Protein AF-A0A6N8FMR8-F1 (afdb_monomer)

Radius of gyration: 14.0 Å; Cα contacts (8 Å, |Δi|>4): 52; chains: 1; bounding box: 29×29×44 Å

Secondary structure (DSSP, 8-state):
--PPTTSHHHHHHHHHHHHHHHHHH-TTS-HHHHHHHHHHHHHHHHHHT--S-HHHHHHHHHHHHHHHHHHHHS-------

Sequence (81 aa):
MTVLFGTIEYFENEIKEILTITMNQAEHLSKMDVIKTIYEGLKSEISNDFVCEESFRKDCLHNLDSAYERMMNLKCPQLIK

Mean predicted aligned error: 6.26 Å

Nearest PDB structures (foldseek):
  2gsv-assembly1_B  TM=8.686E-01  e=3.507E-02  Bacillus subtilis
  2js1-assembly1_A  TM=6.536E-01  e=4.744E-01  Bacillus subtilis
  7fik-assembly1_g  TM=4.546E-01  e=2.451E+00  Xenopus laevis
  5ok9-assembly1_A  TM=3.713E-01  e=6.791E+00  Homo sapiens

Foldseek 3Di:
DDDDPLALVNLLVVLVVQLVVVCVVDVPDDSLVSSVVSLVVVLCCLVPPDDDDPVSSVSSNVSSVVSSCCVVPPDPPDDDD

Structure (mmCIF, N/CA/C/O backbone):
data_AF-A0A6N8FMR8-F1
#
_entry.id   AF-A0A6N8FMR8-F1
#
loop_
_atom_site.group_PDB
_atom_site.id
_atom_site.type_symbol
_atom_site.label_atom_id
_atom_site.label_alt_id
_atom_site.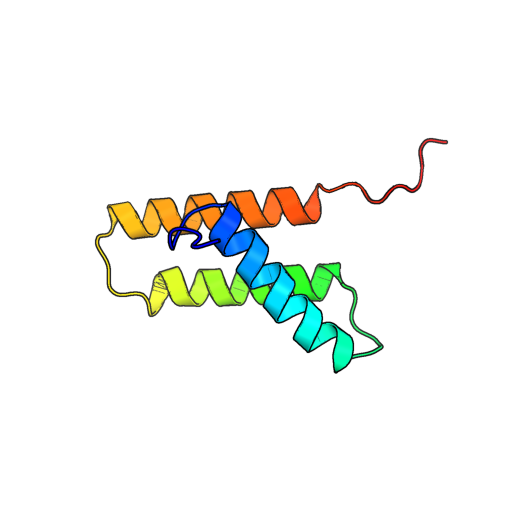label_comp_id
_atom_site.label_asym_id
_atom_site.label_entity_id
_atom_site.label_seq_id
_atom_site.pdbx_PDB_ins_code
_atom_site.Cartn_x
_atom_site.Cartn_y
_atom_site.Cartn_z
_atom_site.occupancy
_atom_site.B_iso_or_equiv
_atom_site.auth_seq_id
_atom_site.auth_comp_id
_atom_site.auth_asym_id
_atom_site.auth_atom_id
_atom_site.pdbx_PDB_model_num
ATOM 1 N N . MET A 1 1 ? 11.806 12.626 8.704 1.00 55.28 1 MET A N 1
ATOM 2 C CA . MET A 1 1 ? 10.407 12.846 9.126 1.00 55.28 1 MET A CA 1
ATOM 3 C C . MET A 1 1 ? 9.844 11.478 9.465 1.00 55.28 1 MET A C 1
ATOM 5 O O . MET A 1 1 ? 9.924 10.607 8.613 1.00 55.28 1 MET A O 1
ATOM 9 N N . THR A 1 2 ? 9.412 11.237 10.701 1.00 70.75 2 THR A N 1
ATOM 10 C CA . THR A 1 2 ? 8.816 9.946 11.083 1.00 70.75 2 THR A CA 1
ATOM 11 C C . THR A 1 2 ? 7.410 9.876 10.501 1.00 70.75 2 THR A C 1
ATOM 13 O O . THR A 1 2 ? 6.551 10.656 10.906 1.00 70.75 2 THR A O 1
ATOM 16 N N . VAL A 1 3 ? 7.191 8.998 9.524 1.00 77.94 3 VAL A N 1
ATOM 17 C CA . VAL A 1 3 ? 5.850 8.723 8.996 1.00 77.94 3 VAL A CA 1
ATOM 18 C C . VAL A 1 3 ? 5.240 7.608 9.836 1.00 77.94 3 VAL A C 1
ATOM 20 O O . VAL A 1 3 ? 5.926 6.640 10.163 1.00 77.94 3 VAL A O 1
ATOM 23 N N . LEU A 1 4 ? 3.987 7.779 10.253 1.00 89.88 4 LEU A N 1
ATOM 24 C CA . LEU A 1 4 ? 3.300 6.789 11.073 1.00 89.88 4 LEU A CA 1
ATOM 25 C C . LEU A 1 4 ? 3.014 5.547 10.225 1.00 89.88 4 LEU A C 1
ATOM 27 O O . LEU A 1 4 ? 2.465 5.657 9.132 1.00 89.88 4 LEU A O 1
ATOM 31 N N . PHE A 1 5 ? 3.378 4.376 10.742 1.00 91.56 5 PHE A N 1
ATOM 32 C CA . PHE A 1 5 ? 3.102 3.107 10.076 1.00 91.56 5 PHE A CA 1
ATOM 33 C C . PHE A 1 5 ? 1.610 2.975 9.741 1.00 91.56 5 PHE A C 1
ATOM 35 O O . PHE A 1 5 ? 0.747 3.294 10.562 1.00 91.56 5 PHE A O 1
ATOM 42 N N . GLY A 1 6 ? 1.317 2.484 8.539 1.00 92.88 6 GLY A N 1
ATOM 43 C CA . GLY A 1 6 ? -0.048 2.221 8.091 1.00 92.88 6 GLY A CA 1
ATOM 44 C C . GLY A 1 6 ? -0.792 3.429 7.513 1.00 92.88 6 GLY A C 1
ATOM 45 O O . GLY A 1 6 ? -1.931 3.262 7.078 1.00 92.88 6 GLY A O 1
ATOM 46 N N . THR A 1 7 ? -0.198 4.630 7.471 1.00 96.56 7 THR A N 1
ATOM 47 C CA . THR A 1 7 ? -0.794 5.761 6.735 1.00 96.56 7 THR A CA 1
ATOM 48 C C . THR A 1 7 ? -0.540 5.655 5.233 1.00 96.56 7 THR A C 1
ATOM 50 O O . THR A 1 7 ? 0.320 4.906 4.771 1.00 96.56 7 THR A O 1
ATOM 53 N N . ILE A 1 8 ? -1.272 6.447 4.448 1.00 96.69 8 ILE A N 1
ATOM 54 C CA . ILE A 1 8 ? -1.092 6.502 2.992 1.00 96.69 8 ILE A CA 1
ATOM 55 C C . ILE A 1 8 ? 0.338 6.936 2.643 1.00 96.69 8 ILE A C 1
ATOM 57 O O . ILE A 1 8 ? 0.988 6.319 1.806 1.00 96.69 8 ILE A O 1
ATOM 61 N N . GLU A 1 9 ? 0.862 7.960 3.319 1.00 95.50 9 GLU A N 1
ATOM 62 C CA . GLU A 1 9 ? 2.219 8.472 3.101 1.00 95.50 9 GLU A CA 1
ATOM 63 C C . GLU A 1 9 ? 3.288 7.432 3.445 1.00 95.50 9 GLU A C 1
ATOM 65 O O . GLU A 1 9 ? 4.338 7.403 2.804 1.00 95.50 9 GLU A O 1
ATOM 70 N N . TYR A 1 10 ? 3.029 6.582 4.447 1.00 96.56 10 TYR A N 1
ATOM 71 C CA . TYR A 1 10 ? 3.930 5.489 4.798 1.00 96.56 10 TYR A CA 1
ATOM 72 C C . TYR A 1 10 ? 4.037 4.511 3.628 1.00 96.56 10 TYR A C 1
ATOM 74 O O . TYR A 1 10 ? 5.136 4.271 3.133 1.00 96.56 10 TYR A O 1
ATOM 82 N N . PHE A 1 11 ? 2.900 4.037 3.115 1.00 97.25 11 PHE A N 1
ATOM 83 C CA . PHE A 1 11 ? 2.885 3.102 1.991 1.00 97.25 11 PHE A CA 1
ATOM 84 C C . PHE A 1 11 ? 3.418 3.714 0.694 1.00 97.25 11 PHE A C 1
ATOM 86 O O . PHE A 1 11 ? 4.135 3.045 -0.044 1.00 97.25 11 PHE A O 1
ATOM 93 N N . GLU A 1 12 ? 3.138 4.989 0.412 1.00 95.75 12 GLU A N 1
ATOM 94 C CA . GLU A 1 12 ? 3.735 5.665 -0.743 1.00 95.75 12 GLU A CA 1
ATOM 95 C C . GLU A 1 12 ? 5.266 5.701 -0.662 1.00 95.75 12 GLU A C 1
ATOM 97 O O . GLU A 1 12 ? 5.936 5.555 -1.685 1.00 95.75 12 GLU A O 1
ATOM 102 N N . ASN A 1 13 ? 5.827 5.935 0.527 1.00 95.25 13 ASN A N 1
ATOM 103 C CA . ASN A 1 13 ? 7.274 5.945 0.716 1.00 95.25 13 ASN A CA 1
ATOM 104 C C . ASN A 1 13 ? 7.857 4.539 0.598 1.00 95.25 13 ASN A C 1
ATOM 106 O O . ASN A 1 13 ? 8.815 4.368 -0.148 1.00 95.25 13 ASN A O 1
ATOM 110 N N . GLU A 1 14 ? 7.232 3.545 1.227 1.00 95.81 14 GLU A N 1
ATOM 111 C CA . GLU A 1 14 ? 7.649 2.143 1.144 1.00 95.81 14 GLU A CA 1
ATOM 112 C C . GLU A 1 14 ? 7.706 1.672 -0.321 1.00 95.81 14 GLU A C 1
ATOM 114 O O . GLU A 1 14 ? 8.730 1.180 -0.796 1.00 95.81 14 GLU A O 1
ATOM 119 N N . ILE A 1 15 ? 6.645 1.931 -1.099 1.00 95.75 15 ILE A N 1
ATOM 120 C CA . ILE A 1 15 ? 6.613 1.568 -2.521 1.00 95.75 15 ILE A CA 1
ATOM 121 C C . ILE A 1 15 ? 7.697 2.322 -3.303 1.00 95.75 15 ILE A C 1
ATOM 123 O O . ILE A 1 15 ? 8.348 1.726 -4.159 1.00 95.75 15 ILE A O 1
ATOM 127 N N . LYS A 1 16 ? 7.923 3.619 -3.038 1.00 94.75 16 LYS A N 1
ATOM 128 C CA . LYS A 1 16 ? 8.981 4.406 -3.709 1.00 94.75 16 LYS A CA 1
ATOM 129 C C . LYS A 1 16 ? 10.379 3.877 -3.391 1.00 94.75 16 LYS A C 1
ATOM 131 O O . LYS A 1 16 ? 11.220 3.832 -4.293 1.00 94.75 16 LYS A O 1
ATOM 136 N N . GLU A 1 17 ? 10.635 3.500 -2.145 1.00 94.50 17 GLU A N 1
ATOM 137 C CA . GLU A 1 17 ? 11.920 2.962 -1.701 1.00 94.50 17 GLU A CA 1
ATOM 138 C C . GLU A 1 17 ? 12.205 1.619 -2.376 1.00 94.50 17 GLU A C 1
ATOM 140 O O . GLU A 1 17 ? 13.228 1.484 -3.056 1.00 94.50 17 GLU A O 1
ATOM 145 N N . ILE A 1 18 ? 11.260 0.676 -2.310 1.00 94.62 18 ILE A N 1
ATOM 146 C CA . ILE A 1 18 ? 11.397 -0.636 -2.955 1.00 94.62 18 ILE A CA 1
ATOM 147 C C . ILE A 1 18 ? 11.536 -0.472 -4.473 1.00 94.62 18 ILE A C 1
ATOM 149 O O . ILE A 1 18 ? 12.446 -1.039 -5.077 1.00 94.62 18 ILE A O 1
ATOM 153 N N . LEU A 1 19 ? 10.708 0.374 -5.096 1.00 93.62 19 LEU A N 1
ATOM 154 C CA . LEU A 1 19 ? 10.774 0.648 -6.532 1.00 93.62 19 LEU A CA 1
ATOM 155 C C . LEU A 1 19 ? 12.145 1.181 -6.954 1.00 93.62 19 LEU A C 1
ATOM 157 O O . LEU A 1 19 ? 12.669 0.764 -7.986 1.00 93.62 19 LEU A O 1
ATOM 161 N N . THR A 1 20 ? 12.727 2.094 -6.175 1.00 91.75 20 THR A N 1
ATOM 162 C CA . THR A 1 20 ? 14.052 2.663 -6.460 1.00 91.75 20 THR A CA 1
ATOM 163 C C . THR A 1 20 ? 15.121 1.574 -6.444 1.00 91.75 20 THR A C 1
ATOM 165 O O . THR A 1 20 ? 15.956 1.516 -7.345 1.00 91.75 20 THR A O 1
ATOM 168 N N . ILE A 1 21 ? 15.068 0.672 -5.462 1.00 90.88 21 ILE A N 1
ATOM 169 C CA . ILE A 1 21 ? 15.993 -0.461 -5.360 1.00 90.88 21 ILE A CA 1
ATOM 170 C C . ILE A 1 21 ? 15.818 -1.406 -6.555 1.00 90.88 21 ILE A C 1
ATOM 172 O O . ILE A 1 21 ? 16.803 -1.752 -7.207 1.00 90.88 21 ILE A O 1
ATOM 176 N N . THR A 1 22 ? 14.580 -1.784 -6.884 1.00 88.69 22 THR A N 1
ATOM 177 C CA . THR A 1 22 ? 14.289 -2.726 -7.974 1.00 88.69 22 THR A CA 1
ATOM 178 C C . THR A 1 22 ? 14.670 -2.165 -9.344 1.00 88.69 22 THR A C 1
ATOM 180 O O . THR A 1 22 ? 15.288 -2.867 -10.140 1.00 88.69 22 THR A O 1
ATOM 183 N N . MET A 1 23 ? 14.356 -0.898 -9.628 1.00 87.31 23 MET A N 1
ATOM 184 C CA . MET A 1 23 ? 14.691 -0.260 -10.910 1.00 87.31 23 MET A CA 1
ATOM 185 C C . MET A 1 23 ? 16.202 -0.110 -11.113 1.00 87.31 23 MET A C 1
ATOM 187 O O . MET A 1 23 ? 16.674 -0.240 -12.237 1.00 87.31 23 MET A O 1
ATOM 191 N N . ASN A 1 24 ? 16.975 0.096 -10.041 1.00 85.19 24 ASN A N 1
ATOM 192 C CA . ASN A 1 24 ? 18.439 0.137 -10.121 1.00 85.19 24 ASN A CA 1
ATOM 193 C C . ASN A 1 24 ? 19.064 -1.231 -10.452 1.00 85.19 24 ASN A C 1
ATOM 195 O O . ASN A 1 24 ? 20.224 -1.290 -10.851 1.00 85.19 24 ASN A O 1
ATOM 199 N N . GLN A 1 25 ? 18.324 -2.326 -10.257 1.00 82.75 25 GLN A N 1
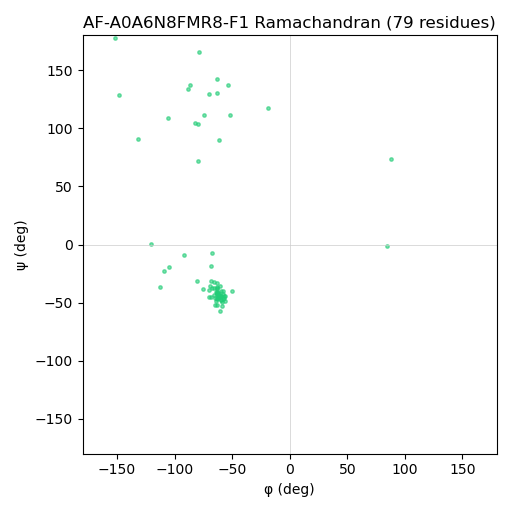ATOM 200 C CA . GLN A 1 25 ? 18.795 -3.697 -10.480 1.00 82.75 25 GLN A CA 1
ATOM 201 C C . GLN A 1 25 ? 18.234 -4.322 -11.766 1.00 82.75 25 GLN A C 1
ATOM 203 O O . GLN A 1 25 ? 18.798 -5.296 -12.262 1.00 82.75 25 GLN A O 1
ATOM 208 N N . ALA A 1 26 ? 17.136 -3.787 -12.306 1.00 76.31 26 ALA A N 1
ATOM 209 C CA . ALA A 1 26 ? 16.405 -4.371 -13.425 1.00 76.31 26 ALA A CA 1
ATOM 210 C C . ALA A 1 26 ? 16.097 -3.327 -14.513 1.00 76.31 26 ALA A C 1
ATOM 212 O O . ALA A 1 26 ? 15.039 -2.700 -14.514 1.00 76.31 26 ALA A O 1
ATOM 213 N N . GLU A 1 27 ? 17.000 -3.196 -15.489 1.00 70.31 27 GLU A N 1
ATOM 214 C CA . GLU A 1 27 ? 16.938 -2.191 -16.570 1.00 70.31 27 GLU A CA 1
ATOM 215 C C . GLU A 1 27 ? 15.779 -2.378 -17.577 1.00 70.31 27 GLU A C 1
ATOM 217 O O . GLU A 1 27 ? 15.562 -1.526 -18.439 1.00 70.31 27 GLU A O 1
ATOM 222 N N . HIS A 1 28 ? 15.017 -3.476 -17.499 1.00 77.44 28 HIS A N 1
ATOM 223 C CA . HIS A 1 28 ? 14.003 -3.835 -18.506 1.00 77.44 28 HIS A CA 1
ATOM 224 C C . HIS A 1 28 ? 12.572 -3.955 -17.976 1.00 77.44 28 HIS A C 1
ATOM 226 O O . HIS A 1 28 ? 11.664 -4.266 -18.748 1.00 77.44 28 HIS A O 1
ATOM 232 N N . LEU A 1 29 ? 12.340 -3.725 -16.683 1.00 82.88 29 LEU A N 1
ATOM 233 C CA . LEU A 1 29 ? 10.994 -3.820 -16.125 1.00 82.88 29 LEU A CA 1
ATOM 234 C C . LEU A 1 29 ? 10.243 -2.496 -16.269 1.00 82.88 29 LEU A C 1
ATOM 236 O O . LEU A 1 29 ? 10.772 -1.418 -16.003 1.00 82.88 29 LEU A O 1
ATOM 240 N N . SER A 1 30 ? 8.970 -2.580 -16.653 1.00 89.75 30 SER A N 1
ATOM 241 C CA . SER A 1 30 ? 8.073 -1.429 -16.608 1.00 89.75 30 SER A CA 1
ATOM 242 C C . SER A 1 30 ? 7.905 -0.971 -15.163 1.00 89.75 30 SER A C 1
ATOM 244 O O . SER A 1 30 ? 7.556 -1.760 -14.282 1.00 89.75 30 SER A O 1
ATOM 246 N N . LYS A 1 31 ? 8.072 0.333 -14.929 1.00 89.75 31 LYS A N 1
ATOM 247 C CA . LYS A 1 31 ? 7.828 0.960 -13.624 1.00 89.75 31 LYS A CA 1
ATOM 248 C C . LYS A 1 31 ? 6.457 0.574 -13.054 1.00 89.75 31 LYS A C 1
ATOM 250 O O . LYS A 1 31 ? 6.342 0.323 -11.860 1.00 89.75 31 LYS A O 1
ATOM 255 N N . MET A 1 32 ? 5.432 0.514 -13.903 1.00 91.19 32 MET A N 1
ATOM 256 C CA . MET A 1 32 ? 4.056 0.221 -13.487 1.00 91.19 32 MET A CA 1
ATOM 257 C C . MET A 1 32 ? 3.888 -1.233 -13.041 1.00 91.19 32 MET A C 1
ATOM 259 O O . MET A 1 32 ? 3.226 -1.490 -12.036 1.00 91.19 32 MET A O 1
ATOM 263 N N . ASP A 1 33 ? 4.532 -2.171 -13.738 1.00 91.69 33 ASP A N 1
ATOM 264 C CA . ASP A 1 33 ? 4.484 -3.593 -13.382 1.00 91.69 33 ASP A CA 1
ATOM 265 C C . ASP A 1 33 ? 5.204 -3.846 -12.053 1.00 91.69 33 ASP A C 1
ATOM 267 O O . ASP A 1 33 ? 4.728 -4.613 -11.213 1.00 91.69 33 ASP A O 1
ATOM 271 N N . VAL A 1 34 ? 6.309 -3.135 -11.814 1.00 93.44 34 VAL A N 1
ATOM 272 C CA . VAL A 1 34 ? 7.030 -3.212 -10.539 1.00 93.44 34 VAL A CA 1
ATOM 273 C C . VAL A 1 34 ? 6.223 -2.594 -9.404 1.00 93.44 34 VAL A C 1
ATOM 275 O O . VAL A 1 34 ? 6.084 -3.232 -8.367 1.00 93.44 34 VAL A O 1
ATOM 278 N N . ILE A 1 35 ? 5.613 -1.419 -9.596 1.00 94.94 35 ILE A N 1
ATOM 279 C CA . ILE A 1 35 ? 4.719 -0.824 -8.584 1.00 94.94 35 ILE A CA 1
ATOM 280 C C . ILE A 1 35 ? 3.587 -1.791 -8.227 1.00 94.94 35 ILE A C 1
ATOM 282 O O . ILE A 1 35 ? 3.298 -1.985 -7.049 1.00 94.94 35 ILE A O 1
ATOM 286 N N . LYS A 1 36 ? 2.971 -2.430 -9.229 1.00 95.38 36 LYS A N 1
ATOM 287 C CA . LYS A 1 36 ? 1.920 -3.425 -9.002 1.00 95.38 36 LYS A CA 1
ATOM 288 C C . LYS A 1 36 ? 2.433 -4.623 -8.199 1.00 95.38 36 LYS A C 1
ATOM 290 O O . LYS A 1 36 ? 1.779 -5.027 -7.245 1.00 95.38 36 LYS A O 1
ATOM 295 N N . THR A 1 37 ? 3.605 -5.147 -8.551 1.00 95.44 37 THR A N 1
ATOM 296 C CA . THR A 1 37 ? 4.226 -6.278 -7.844 1.00 95.44 37 THR A CA 1
ATOM 297 C C . THR A 1 37 ? 4.498 -5.940 -6.378 1.00 95.44 37 THR A C 1
ATOM 299 O O . 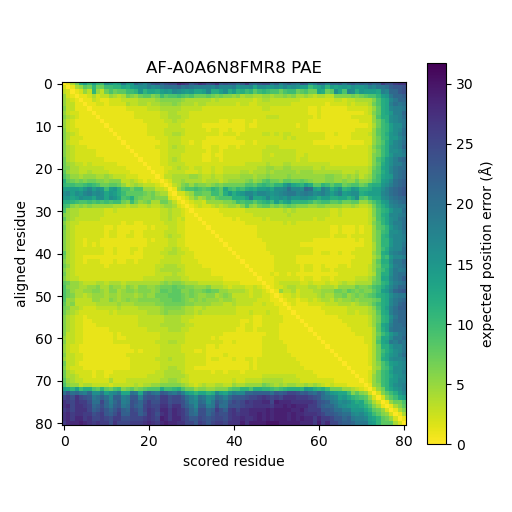THR A 1 37 ? 4.180 -6.727 -5.491 1.00 95.44 37 THR A O 1
ATOM 302 N N . ILE A 1 38 ? 5.038 -4.747 -6.111 1.00 96.56 38 ILE A N 1
ATOM 303 C CA . ILE A 1 38 ? 5.304 -4.276 -4.747 1.00 96.56 38 ILE A CA 1
ATOM 304 C C . ILE A 1 38 ? 3.997 -4.157 -3.958 1.00 96.56 38 ILE A C 1
ATOM 306 O O . ILE A 1 38 ? 3.908 -4.642 -2.834 1.00 96.56 38 ILE A O 1
ATOM 310 N N . TYR A 1 39 ? 2.969 -3.554 -4.559 1.00 97.69 39 TYR A N 1
ATOM 311 C CA . TYR A 1 39 ? 1.647 -3.432 -3.950 1.00 97.69 39 TYR A CA 1
ATOM 312 C C . TYR A 1 39 ? 1.043 -4.797 -3.585 1.00 97.69 39 TYR A C 1
ATOM 314 O O . TYR A 1 39 ? 0.566 -4.972 -2.466 1.00 97.69 39 TYR A O 1
ATOM 322 N N . GLU A 1 40 ? 1.086 -5.775 -4.495 1.00 97.81 40 GLU A N 1
ATOM 323 C CA . GLU A 1 40 ? 0.568 -7.126 -4.240 1.00 97.81 40 GLU A CA 1
ATOM 324 C C . GLU A 1 40 ? 1.344 -7.831 -3.116 1.00 97.81 40 GLU A C 1
ATOM 326 O O . GLU A 1 40 ? 0.729 -8.491 -2.274 1.00 97.81 40 GLU A O 1
ATOM 331 N N . GLY A 1 41 ? 2.665 -7.633 -3.054 1.00 97.69 41 GLY A N 1
ATOM 332 C CA . GLY A 1 41 ? 3.516 -8.117 -1.966 1.00 97.69 41 GLY A CA 1
ATOM 333 C C . GLY A 1 41 ? 3.108 -7.543 -0.610 1.00 97.69 41 GLY A C 1
ATOM 334 O O . GLY A 1 41 ? 2.719 -8.295 0.283 1.00 97.69 41 GLY A O 1
ATOM 335 N N . LEU A 1 42 ? 3.080 -6.212 -0.487 1.00 97.56 42 LEU A N 1
ATOM 336 C CA . LEU A 1 42 ? 2.673 -5.525 0.746 1.00 97.56 42 LEU A CA 1
ATOM 337 C C . LEU A 1 42 ? 1.250 -5.912 1.173 1.00 97.56 42 LEU A C 1
ATOM 339 O O . LEU A 1 42 ? 0.976 -6.131 2.353 1.00 97.56 42 LEU A O 1
ATOM 343 N N . LYS A 1 43 ? 0.326 -6.046 0.214 1.00 97.88 43 LYS A N 1
ATOM 344 C CA . LYS A 1 43 ? -1.051 -6.473 0.486 1.00 97.88 43 LYS A CA 1
ATOM 345 C C . LYS A 1 43 ? -1.102 -7.886 1.057 1.00 97.88 43 LYS A C 1
ATOM 347 O O . LYS A 1 43 ? -1.878 -8.138 1.984 1.00 97.88 43 LYS A O 1
ATOM 352 N N . SER A 1 44 ? -0.296 -8.798 0.516 1.00 97.69 44 SER A N 1
ATOM 353 C CA . SER A 1 44 ? -0.173 -10.161 1.029 1.00 97.69 44 SER A CA 1
ATOM 354 C C . SER A 1 44 ? 0.388 -10.173 2.450 1.00 97.69 44 SER A C 1
ATOM 356 O O . SER A 1 44 ? -0.204 -10.813 3.317 1.00 97.69 44 SER A O 1
ATOM 358 N N 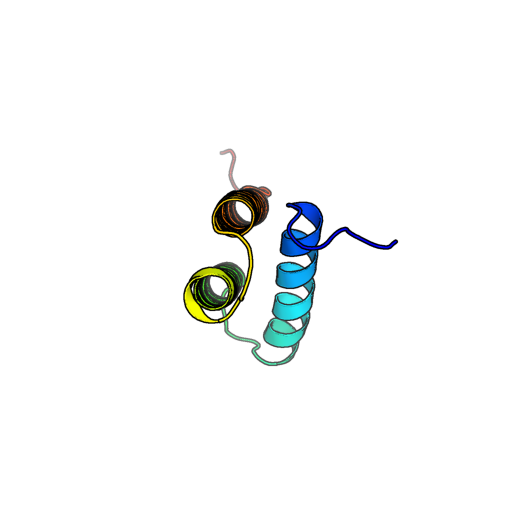. GLU A 1 45 ? 1.457 -9.422 2.714 1.00 96.19 45 GLU A N 1
ATOM 359 C CA . GLU A 1 45 ? 2.080 -9.330 4.041 1.00 96.19 45 GLU A CA 1
ATOM 360 C C . GLU A 1 45 ? 1.095 -8.796 5.092 1.00 96.19 45 GLU A C 1
ATOM 362 O O . GLU A 1 45 ? 0.900 -9.409 6.142 1.00 96.19 45 GLU A O 1
ATOM 367 N N . ILE A 1 46 ? 0.382 -7.705 4.790 1.00 96.56 46 ILE A N 1
ATOM 368 C CA . ILE A 1 46 ? -0.624 -7.131 5.701 1.00 96.56 46 ILE A CA 1
ATOM 369 C C . ILE A 1 46 ? -1.778 -8.113 5.953 1.00 96.56 46 ILE A C 1
ATOM 371 O O . ILE A 1 46 ? -2.327 -8.165 7.056 1.00 96.56 46 ILE A O 1
ATOM 375 N N . SER A 1 47 ? -2.176 -8.883 4.938 1.00 95.12 47 SER A N 1
ATOM 376 C CA . SER A 1 47 ? -3.315 -9.801 5.042 1.00 95.12 47 SER A CA 1
ATOM 377 C C . SER A 1 47 ? -2.985 -11.061 5.839 1.00 95.12 47 SER A C 1
ATOM 379 O O . SER A 1 47 ? -3.837 -11.540 6.592 1.00 95.12 47 SER A O 1
ATOM 381 N N . ASN A 1 48 ? -1.773 -11.589 5.665 1.00 93.50 48 ASN A N 1
ATOM 382 C CA . ASN A 1 48 ? -1.420 -12.941 6.093 1.00 93.50 48 ASN A CA 1
ATOM 383 C C . ASN A 1 48 ? -0.402 -12.974 7.239 1.00 93.50 48 ASN A C 1
ATOM 385 O O . ASN A 1 48 ? -0.530 -13.817 8.124 1.00 93.50 48 ASN A O 1
ATOM 389 N N . ASP A 1 49 ? 0.559 -12.049 7.252 1.00 92.94 49 ASP A N 1
ATOM 390 C CA . ASP A 1 49 ? 1.729 -12.115 8.138 1.00 92.94 49 ASP A CA 1
ATOM 391 C C . ASP A 1 49 ? 1.692 -11.049 9.246 1.00 92.94 49 ASP A C 1
ATOM 393 O O . ASP A 1 49 ? 2.298 -11.210 10.309 1.00 92.94 49 ASP A O 1
ATOM 397 N N . PHE A 1 50 ? 0.943 -9.963 9.040 1.00 88.94 50 PHE A N 1
ATOM 398 C CA . PHE A 1 50 ? 0.852 -8.865 9.995 1.00 88.94 50 PHE A CA 1
ATOM 399 C C . PHE A 1 50 ? -0.152 -9.146 11.127 1.00 88.94 50 PHE A C 1
ATOM 401 O O . PHE A 1 50 ? -1.374 -9.045 10.969 1.00 88.94 50 PHE A O 1
ATOM 408 N N . VAL A 1 51 ? 0.376 -9.465 12.313 1.00 92.50 51 VAL A N 1
ATOM 409 C CA . VAL A 1 51 ? -0.415 -9.702 13.530 1.00 92.50 51 VAL A CA 1
ATOM 410 C C . VAL A 1 51 ? -0.828 -8.370 14.159 1.00 92.50 51 VAL A C 1
ATOM 412 O O . VAL A 1 51 ? -0.035 -7.703 14.820 1.00 92.50 51 VAL A O 1
ATOM 415 N N . CYS A 1 52 ? -2.090 -7.988 13.973 1.00 92.25 52 CYS A N 1
ATOM 416 C CA . CYS A 1 52 ? -2.679 -6.772 14.532 1.00 92.25 52 CYS A CA 1
ATOM 417 C C . CYS A 1 52 ? -4.192 -6.932 14.749 1.00 92.25 52 CYS A C 1
ATOM 419 O O . CYS A 1 52 ? -4.781 -7.965 14.417 1.00 92.25 52 CYS A O 1
ATOM 421 N N . GLU A 1 53 ? -4.832 -5.903 15.306 1.00 95.88 53 GLU A N 1
ATOM 422 C CA . GLU A 1 53 ? -6.291 -5.852 15.372 1.00 95.88 53 GLU A CA 1
ATOM 423 C C . GLU A 1 53 ? -6.907 -5.813 13.968 1.00 95.88 53 GLU A C 1
ATOM 425 O O . GLU A 1 53 ? -6.405 -5.153 13.057 1.00 95.88 53 GLU A O 1
ATOM 430 N N . GLU A 1 54 ? -8.037 -6.499 13.789 1.00 94.69 54 GLU A N 1
ATOM 431 C CA . GLU A 1 54 ? -8.690 -6.605 12.482 1.00 94.69 54 GLU A CA 1
ATOM 432 C C . GLU A 1 54 ? -9.110 -5.239 11.914 1.00 94.69 54 GLU A C 1
ATOM 434 O O . GLU A 1 54 ? -9.030 -5.031 10.703 1.00 94.69 54 GLU A O 1
ATOM 439 N N . SER A 1 55 ? -9.539 -4.312 12.775 1.00 96.06 55 SER A N 1
ATOM 440 C CA . SER A 1 55 ? -9.848 -2.921 12.419 1.00 96.06 55 SER A CA 1
ATOM 441 C C . SER A 1 55 ? -8.630 -2.229 11.812 1.00 96.06 55 SER A C 1
ATOM 443 O O . SER A 1 55 ? -8.691 -1.751 10.683 1.00 96.06 55 SER A O 1
ATOM 445 N N . PHE A 1 56 ? -7.500 -2.275 12.513 1.00 95.81 56 PHE A N 1
ATOM 446 C CA . PHE A 1 56 ? -6.260 -1.661 12.058 1.00 95.81 56 PHE A CA 1
ATOM 447 C C . PHE A 1 56 ? -5.735 -2.296 10.765 1.00 95.81 56 PHE A C 1
ATOM 449 O O . PHE A 1 56 ? -5.264 -1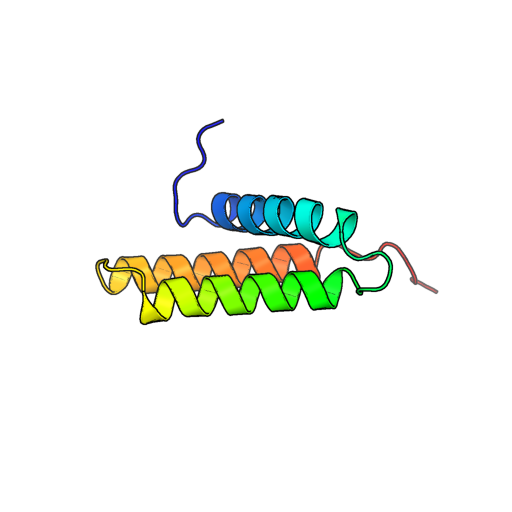.592 9.873 1.00 95.81 56 PHE A O 1
ATOM 456 N N . ARG A 1 57 ? -5.874 -3.619 10.607 1.00 97.00 57 ARG A N 1
ATOM 457 C CA . ARG A 1 57 ? -5.541 -4.306 9.350 1.00 97.00 57 ARG A CA 1
ATOM 458 C C . ARG A 1 57 ? -6.367 -3.787 8.175 1.00 97.00 57 ARG A C 1
ATOM 460 O O . ARG A 1 57 ? -5.818 -3.568 7.098 1.00 97.00 57 ARG A O 1
ATOM 467 N N . LYS A 1 58 ? -7.678 -3.596 8.368 1.00 96.88 58 LYS A N 1
ATOM 468 C CA . LYS A 1 58 ? -8.569 -3.045 7.333 1.00 96.88 58 LYS A CA 1
ATOM 469 C C . LYS A 1 58 ? -8.158 -1.625 6.955 1.00 96.88 58 LYS A C 1
ATOM 471 O O . LYS A 1 58 ? -8.090 -1.331 5.764 1.00 96.88 58 LYS A O 1
ATOM 476 N N . ASP A 1 59 ? -7.814 -0.800 7.940 1.00 97.44 59 ASP A N 1
ATOM 477 C CA . ASP A 1 59 ? -7.319 0.558 7.702 1.00 97.44 59 ASP A CA 1
ATOM 478 C C . ASP A 1 59 ? -6.001 0.544 6.915 1.00 97.44 59 ASP A C 1
ATOM 480 O O . ASP A 1 59 ? -5.854 1.283 5.943 1.00 97.44 59 ASP A O 1
ATOM 484 N N . CYS A 1 60 ? -5.068 -0.348 7.263 1.00 97.81 60 CYS A N 1
ATOM 485 C CA . CYS A 1 60 ? -3.813 -0.519 6.529 1.00 97.81 60 CYS A CA 1
ATOM 486 C C . CYS A 1 60 ? -4.054 -0.911 5.067 1.00 97.81 60 CYS A C 1
ATOM 488 O O . CYS A 1 60 ? -3.477 -0.304 4.170 1.00 97.81 60 CYS A O 1
ATOM 490 N N . LEU A 1 61 ? -4.925 -1.892 4.810 1.00 98.00 61 LEU A N 1
ATOM 491 C CA . LEU A 1 61 ? -5.252 -2.323 3.447 1.00 98.00 61 LEU A CA 1
ATOM 492 C C . LEU A 1 61 ? -5.908 -1.197 2.639 1.00 98.00 61 LEU A C 1
ATOM 494 O O . LEU A 1 61 ? -5.535 -0.972 1.491 1.00 98.00 61 LEU A O 1
ATOM 498 N N . HIS A 1 62 ? -6.832 -0.451 3.247 1.00 98.06 62 HIS A N 1
ATOM 499 C CA . HIS A 1 62 ? -7.477 0.691 2.602 1.00 98.06 62 HIS A CA 1
ATOM 500 C C . HIS A 1 62 ? -6.482 1.814 2.267 1.00 98.06 62 HIS A C 1
ATOM 502 O O . HIS A 1 62 ? -6.517 2.394 1.177 1.00 98.06 62 HIS A O 1
ATOM 508 N N . ASN A 1 63 ? -5.567 2.108 3.190 1.00 98.06 63 ASN A N 1
ATOM 509 C CA . ASN A 1 63 ? -4.539 3.120 2.988 1.00 98.06 63 ASN A CA 1
ATOM 510 C C . ASN A 1 63 ? -3.504 2.681 1.944 1.00 98.06 63 ASN A C 1
ATOM 512 O O . ASN A 1 63 ? -3.057 3.515 1.157 1.00 98.06 63 ASN A O 1
ATOM 516 N N . LEU A 1 64 ? -3.163 1.390 1.887 1.00 98.19 64 LEU A N 1
ATOM 517 C CA . LEU A 1 64 ? -2.306 0.822 0.847 1.00 98.19 64 LEU A CA 1
ATOM 518 C C . LEU A 1 64 ? -2.970 0.907 -0.536 1.00 98.19 64 LEU A C 1
ATOM 520 O O . LEU A 1 64 ? -2.323 1.344 -1.486 1.00 98.19 64 LEU A O 1
ATOM 524 N N . ASP A 1 65 ? -4.254 0.549 -0.648 1.00 97.81 65 ASP A N 1
ATOM 525 C CA . ASP A 1 65 ? -5.025 0.690 -1.892 1.00 97.81 65 ASP A CA 1
ATOM 526 C C . ASP A 1 65 ? -5.019 2.158 -2.364 1.00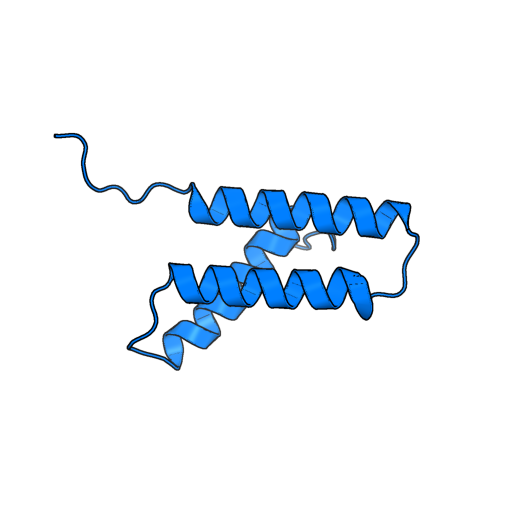 97.81 65 ASP A C 1
ATOM 528 O O . ASP A 1 65 ? -4.697 2.450 -3.516 1.00 97.81 65 ASP A O 1
ATOM 532 N N . SER A 1 66 ? -5.253 3.099 -1.444 1.00 97.44 66 SER A N 1
ATOM 533 C CA . SER A 1 66 ? -5.210 4.540 -1.731 1.00 97.44 66 SER A CA 1
ATOM 534 C C . SER A 1 66 ? -3.821 5.025 -2.167 1.00 97.44 66 SER A C 1
ATOM 536 O O . SER A 1 66 ? -3.708 5.847 -3.080 1.00 97.44 66 SER A O 1
ATOM 538 N N . ALA A 1 67 ? -2.751 4.538 -1.530 1.00 96.75 67 ALA A N 1
ATOM 539 C CA . ALA A 1 67 ? -1.375 4.860 -1.906 1.00 96.75 67 ALA A CA 1
ATOM 540 C C . ALA A 1 67 ? -1.055 4.354 -3.319 1.00 96.75 67 ALA A C 1
ATOM 542 O O . ALA A 1 67 ? -0.534 5.104 -4.148 1.00 96.75 67 ALA A O 1
ATOM 543 N N . TYR A 1 68 ? -1.428 3.107 -3.617 1.00 96.62 68 TYR A N 1
ATOM 544 C CA . TYR A 1 68 ? -1.263 2.513 -4.939 1.00 96.62 68 TYR A CA 1
ATOM 545 C C . TYR A 1 68 ? -2.005 3.316 -6.009 1.00 96.62 68 TYR A C 1
ATOM 547 O O . TYR A 1 68 ? -1.401 3.718 -7.003 1.00 96.62 68 TYR A O 1
ATOM 555 N N . GLU A 1 69 ? -3.279 3.644 -5.784 1.00 95.06 69 GLU A N 1
ATOM 556 C CA . GLU A 1 69 ? -4.057 4.470 -6.708 1.00 95.06 69 GLU A CA 1
ATOM 557 C C . GLU A 1 69 ? -3.401 5.828 -6.961 1.00 95.06 69 GLU A C 1
ATOM 559 O O . GLU A 1 69 ? -3.297 6.251 -8.112 1.00 95.06 69 GLU A O 1
ATOM 564 N N . ARG A 1 70 ? -2.909 6.515 -5.923 1.00 93.69 70 ARG A N 1
ATOM 565 C CA . ARG A 1 70 ? -2.194 7.793 -6.083 1.00 93.69 70 ARG A CA 1
ATOM 566 C C . ARG A 1 70 ? -0.928 7.633 -6.913 1.00 93.69 70 ARG A C 1
ATOM 568 O O . ARG A 1 70 ? -0.663 8.465 -7.778 1.00 93.69 70 ARG A O 1
ATOM 575 N N . MET A 1 71 ? -0.170 6.562 -6.701 1.00 90.50 71 MET A N 1
ATOM 576 C CA . MET A 1 71 ? 1.048 6.289 -7.464 1.00 90.50 71 MET A CA 1
ATOM 577 C C . MET A 1 71 ? 0.770 5.935 -8.927 1.00 90.50 71 MET A C 1
ATOM 579 O O . MET A 1 71 ? 1.567 6.294 -9.792 1.00 90.50 71 MET A O 1
ATOM 583 N N . MET A 1 72 ? -0.368 5.300 -9.210 1.00 87.62 72 MET A N 1
ATOM 584 C CA . MET A 1 72 ? -0.809 4.974 -10.569 1.00 87.62 72 MET A CA 1
ATOM 585 C C . MET A 1 72 ? -1.470 6.170 -11.280 1.00 87.62 72 MET A C 1
ATOM 587 O O . MET A 1 72 ? -1.345 6.307 -12.496 1.00 87.62 72 MET A O 1
ATOM 591 N N . ASN A 1 73 ? -2.140 7.055 -10.530 1.00 80.00 73 ASN A N 1
ATOM 592 C CA . ASN A 1 73 ? -2.858 8.235 -11.033 1.00 80.00 73 ASN A CA 1
ATOM 593 C C . ASN A 1 73 ? -2.017 9.522 -11.065 1.00 80.00 73 ASN A C 1
ATOM 595 O O . ASN A 1 73 ? -2.464 10.528 -11.628 1.00 80.00 73 ASN A O 1
ATOM 599 N N . LEU A 1 74 ? -0.808 9.528 -10.492 1.00 58.72 74 LEU A N 1
ATOM 600 C CA . LEU A 1 74 ? 0.192 10.571 -10.725 1.00 58.72 74 LEU A CA 1
ATOM 601 C C . LEU A 1 74 ? 0.554 10.562 -12.216 1.00 58.72 74 LEU A C 1
ATOM 603 O O . LEU A 1 74 ? 1.430 9.825 -12.660 1.00 58.72 74 LEU A O 1
ATOM 607 N N . LYS A 1 75 ? -0.213 11.364 -12.968 1.00 43.72 75 LYS A N 1
ATOM 608 C CA . LYS A 1 75 ? -0.178 11.599 -14.413 1.00 43.72 75 LYS A CA 1
ATOM 609 C C . LYS A 1 75 ? 1.146 11.179 -15.040 1.00 43.72 75 LYS A C 1
ATOM 611 O O . LYS A 1 75 ? 2.164 11.826 -14.820 1.00 43.72 75 LYS A O 1
ATOM 616 N N . CYS A 1 76 ? 1.087 10.206 -15.943 1.00 36.91 76 CYS A N 1
ATOM 617 C CA . CYS A 1 76 ? 1.888 10.287 -17.156 1.00 36.91 76 CYS A CA 1
ATOM 618 C C . CYS A 1 76 ? 1.591 11.668 -17.780 1.00 36.91 76 CYS A C 1
ATOM 620 O O . CYS A 1 76 ? 0.450 11.884 -18.199 1.00 36.91 76 CYS A O 1
ATOM 622 N N . PRO A 1 77 ? 2.519 12.642 -17.826 1.00 42.91 77 PRO A N 1
ATOM 623 C CA . PRO A 1 77 ? 2.304 13.829 -18.630 1.00 42.91 77 PRO A CA 1
ATOM 624 C C . PRO A 1 77 ? 2.625 13.450 -20.073 1.00 42.91 77 PRO A C 1
ATOM 626 O O . PRO A 1 77 ? 3.672 13.822 -20.576 1.00 42.91 77 PRO A O 1
ATOM 629 N N . GLN A 1 78 ? 1.768 12.660 -20.717 1.00 50.38 78 GLN A N 1
ATOM 630 C CA . GLN A 1 78 ? 1.777 12.497 -22.167 1.00 50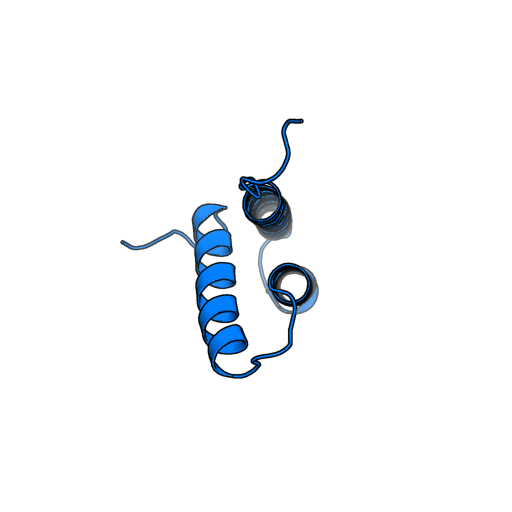.38 78 GLN A CA 1
ATOM 631 C C . GLN A 1 78 ? 0.349 12.231 -22.650 1.00 50.38 78 GLN A C 1
ATOM 633 O O . GLN A 1 78 ? -0.309 11.309 -22.176 1.00 50.38 78 GLN A O 1
ATOM 638 N N . LEU A 1 79 ? -0.058 13.028 -23.644 1.00 44.66 79 LEU A N 1
ATOM 639 C CA . LEU A 1 79 ? -1.246 12.903 -24.498 1.00 44.66 79 LEU A CA 1
ATOM 640 C C . LEU A 1 79 ? -2.548 13.542 -23.980 1.00 44.66 79 LEU A C 1
ATOM 642 O O . LEU A 1 79 ? -3.536 12.874 -23.685 1.00 44.66 79 LEU A O 1
ATOM 646 N N . ILE A 1 80 ? -2.592 14.876 -24.044 1.00 39.62 80 ILE A N 1
ATOM 647 C CA . ILE A 1 80 ? -3.782 15.563 -24.563 1.00 39.62 80 ILE A CA 1
ATOM 648 C C . ILE A 1 80 ? -3.408 16.075 -25.960 1.00 39.62 80 ILE A C 1
ATOM 650 O O . ILE A 1 80 ? -2.560 16.953 -26.064 1.00 39.62 80 ILE A O 1
ATOM 654 N N . LYS A 1 81 ? -4.015 15.410 -26.955 1.00 37.25 81 LYS A N 1
ATOM 655 C CA . LYS A 1 81 ? -4.164 15.675 -28.402 1.00 37.25 81 LYS A CA 1
ATOM 656 C C . LYS A 1 81 ? -3.214 16.655 -29.090 1.00 37.25 81 LYS A C 1
ATOM 658 O O . LYS A 1 81 ? -3.313 17.866 -28.810 1.00 37.25 81 LYS A O 1
#

pLDDT: mean 87.41, std 16.17, range [36.91, 98.19]

Organism: NCBI:txid2678566

Solvent-accessible surface area (backbone atoms only — not comparable to full-atom values): 4820 Å² total; per-residue (Å²): 134,91,66,59,84,57,37,37,70,32,42,44,47,53,51,51,53,53,48,54,57,50,52,77,75,39,93,82,66,57,70,67,60,50,52,50,51,50,50,54,49,54,52,48,41,52,72,74,69,54,90,68,59,70,68,60,46,52,48,30,52,52,22,40,52,51,23,50,50,50,66,68,62,58,66,74,93,73,83,83,132

=== Feature glossary ===
Key to the feature types in this record:

— What the protein is —

Primary structure: the covalent order of the twenty standard amino acids along the backbone. Two proteins with the same sequence will (almost always) fold to the same structure; two with 30% identity often share a fold but not the details.

Database cross-references. InterPro integrates a dozen domain/family signature databases into unified entries with residue-range hits. GO terms attach function/process/location labels with evidence codes. CATH codes position the fold in a four-level structural taxonomy. Organism is the NCBI-taxonomy species name.

— Where its atoms are —

The mmCIF block holds the 3D Cartesian coordinates of each backbone atom (N, Cα, C, O) in ångströms. mmCIF is the PDB's canonical archive format — a tagged-loop text representation of the atomic model.

Six rendered views show the 3D structure from the faces of a cube — i.e. along ±x, ±y, ±z. Rendering representation is drawn randomly per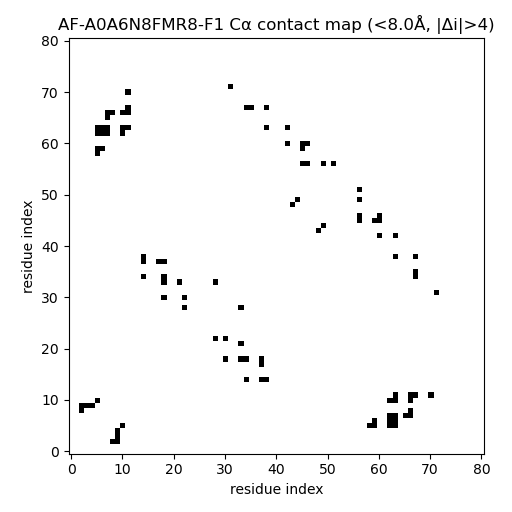 protein from cartoon (secondary-structure ribbons), sticks (backbone bonds), or molecular surface; coloring is either N→C rainbow (blue at the N-terminus through red at the C-terminus) or one color per chain.

— Local backbone conformation —

DSSP 8-state secondary structure assigns each residue one of H (α-helix), G (3₁₀-helix), I (π-helix), E (extended β-strand), B (isolated β-bridge), T (hydrogen-bonded turn), S (bend), or '-' (coil). The assignment is computed from backbone hydrogen-bond geometry via the Kabsch–Sander algorithm.

P-SEA three-state annotation labels each residue as helix, strand, or coil based purely on the geometry of the Cα trace. It serves as a fallback when the full backbone (and thus DSSP) is unavailable.

The φ/ψ torsion pair specifies the backbone conformation at each residue. φ rotates about the N–Cα bond, ψ about the Cα–C bond. Steric clashes forbid most of the (φ, ψ) plane — the allowed regions (α-helix basin, β-sheet basin, left-handed helix) are the Ramachandran-allowed regions.

— Global shape and packing —

The geometric summary reports three shape descriptors. Rg (radius of gyration) measures how spread out the Cα atoms are about their centre of mass; compact globular proteins have small Rg, elongated or unfolded ones large. Cα contacts (<8 Å, |i−j|>4) count long-range residue pairs in spatial proximity — high for tightly packed folds, near zero for rods or random coil. The bounding-box extents give the pr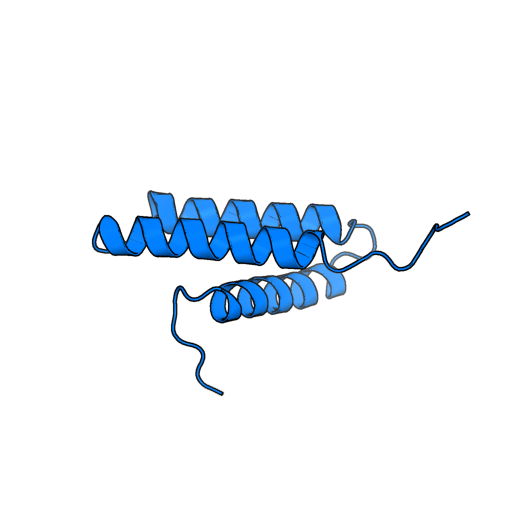otein's footprint along x, y, z in Å.

Accessible surface area quantifies burial. A residue with SASA near zero is packed into the hydrophobic core; one with SASA >100 Å² sits on the surface. Computed here via the Shrake–Rupley numerical algorithm with a 1.4 Å probe.

Plot images: a contact map (which residues are close in 3D, as an N×N binary image), a Ramachandran scatter (backbone torsion angles, revealing secondary-structure composition at a glance), and — for AlphaFold structures — a PAE heatmap (pairwise prediction confidence).

— Structural neighborhood —

The Foldseek 3Di string encodes local tertiary geometry as a 20-letter alphabet — one character per residue — derived from the relative positions of nearby Cα atoms. Unlike the amino-acid sequence, 3Di is a direct function of the 3D structure, so two proteins with the same fold have similar 3Di strings even at low sequence identity.

Nearest PDB neighbors are the top structural matches found by Foldseek when searching this structure against the entire Protein Data Bank. Each hit reports a TM-score (0 to 1; >0.5 almost always implies the same fold) and an E-value. These are *structural* homologs — they may share no detectable sequence similarity.

— Confidence and disorder —

For AlphaFold models, the B-factor field carries pLDDT — the model's own estimate of local accuracy on a 0–100 scale. Regions with pLDDT<50 should be treated as essentially unmodeled; they often correspond to intrinsically disordered segments.

B-factor (Debye–Waller factor) reflects atomic displacement in the crystal lattice. It is an experimental observable (units Å²), not a prediction; low values mean the atom is pinned down, high values mean it moves or is heterogeneous across the crystal.

Predicted aligned error is AlphaFold's pairwise confidence. Unlike pLDDT (per-residue), PAE is per-residue-pair and captures whether two parts of the structure are correctly placed relative to each other. Units are ångströms of expected positional error.